Protein AF-A0A940KSS8-F1 (afdb_monomer_lite)

Structure (mmCIF, N/CA/C/O backbone):
data_AF-A0A940KSS8-F1
#
_entry.id   AF-A0A940KSS8-F1
#
loop_
_atom_site.group_PDB
_atom_site.id
_atom_site.type_symbol
_atom_site.label_atom_id
_atom_site.label_alt_id
_atom_site.label_comp_id
_atom_site.label_asym_id
_atom_site.label_entity_id
_atom_site.label_seq_id
_atom_site.pdbx_PDB_ins_code
_atom_site.Cartn_x
_atom_site.Cartn_y
_atom_site.Cartn_z
_atom_site.occupancy
_atom_site.B_iso_or_equiv
_atom_site.auth_seq_id
_atom_site.auth_comp_id
_atom_site.auth_asym_id
_atom_site.auth_atom_id
_atom_site.pdbx_PDB_model_num
ATOM 1 N N . MET A 1 1 ? -35.424 -41.874 42.907 1.00 55.41 1 MET A N 1
ATOM 2 C CA . MET A 1 1 ? -35.648 -40.942 41.774 1.00 55.41 1 MET A CA 1
ATOM 3 C C . MET A 1 1 ? -34.769 -39.685 41.846 1.00 55.41 1 MET A C 1
ATOM 5 O O . MET A 1 1 ? -34.104 -39.388 40.866 1.00 55.41 1 MET A O 1
ATOM 9 N N . MET A 1 2 ? -34.657 -39.008 42.999 1.00 55.25 2 MET A N 1
ATOM 10 C CA . MET A 1 2 ? -33.905 -37.741 43.157 1.00 55.25 2 MET A CA 1
ATOM 11 C C . MET A 1 2 ? -32.395 -37.780 42.840 1.00 55.25 2 MET A C 1
ATOM 13 O O . MET A 1 2 ? -31.872 -36.817 42.288 1.00 55.25 2 MET A O 1
ATOM 17 N N . LYS A 1 3 ? -31.676 -38.881 43.119 1.00 51.38 3 LYS A N 1
ATOM 18 C CA . LYS A 1 3 ? -30.217 -38.962 42.866 1.00 51.38 3 LYS A CA 1
ATOM 19 C C . LYS A 1 3 ? -29.841 -38.891 41.376 1.00 51.38 3 LYS A C 1
ATOM 21 O O . LYS A 1 3 ? -28.790 -38.363 41.038 1.00 51.38 3 LYS A O 1
ATOM 26 N N . ARG A 1 4 ? -30.712 -39.380 40.481 1.00 54.66 4 ARG A N 1
ATOM 27 C CA . ARG A 1 4 ? -30.507 -39.299 39.021 1.00 54.66 4 ARG A CA 1
ATOM 28 C C . ARG A 1 4 ? -30.777 -37.890 38.474 1.00 54.66 4 ARG A C 1
ATOM 30 O O . ARG A 1 4 ? -30.162 -37.500 37.491 1.00 54.66 4 ARG A O 1
ATOM 37 N N . PHE A 1 5 ? -31.634 -37.120 39.147 1.00 56.41 5 PHE A N 1
ATOM 38 C CA . PHE A 1 5 ? -31.967 -35.742 38.779 1.00 56.41 5 PHE A CA 1
ATOM 39 C C . PHE A 1 5 ? -30.825 -34.770 39.116 1.00 56.41 5 PHE A C 1
ATOM 41 O O . PHE A 1 5 ? -30.433 -33.963 38.281 1.00 56.41 5 PHE A O 1
ATOM 48 N N . PHE A 1 6 ? -30.207 -34.919 40.295 1.00 58.22 6 PHE A N 1
ATOM 49 C CA . PHE A 1 6 ? -29.025 -34.132 40.679 1.00 58.22 6 PHE A CA 1
ATOM 50 C C . PHE A 1 6 ? -27.811 -34.388 39.773 1.00 58.22 6 PHE A C 1
ATOM 52 O O . PHE A 1 6 ? -27.104 -33.447 39.424 1.00 58.22 6 PHE A O 1
ATOM 59 N N . GLY A 1 7 ? -27.597 -35.638 39.345 1.00 60.56 7 GLY A N 1
ATOM 60 C CA . GLY A 1 7 ? -26.529 -35.975 38.398 1.00 60.56 7 GLY A CA 1
ATOM 61 C C . GLY A 1 7 ? -26.723 -35.333 37.020 1.00 60.56 7 GLY A C 1
ATOM 62 O O . GLY A 1 7 ? -25.773 -34.802 36.455 1.00 60.56 7 GLY A O 1
ATOM 63 N N . ALA A 1 8 ? -27.957 -35.311 36.505 1.00 60.88 8 ALA A N 1
ATOM 64 C CA . ALA A 1 8 ? -28.269 -34.694 35.213 1.00 60.88 8 ALA A CA 1
ATOM 65 C C . ALA A 1 8 ? -28.098 -33.162 35.226 1.00 60.88 8 ALA A C 1
ATOM 67 O O . ALA A 1 8 ? -27.563 -32.597 34.275 1.00 60.88 8 ALA A O 1
ATOM 68 N N . VAL A 1 9 ? -28.484 -32.491 36.320 1.00 64.12 9 VAL A N 1
ATOM 69 C CA . VAL A 1 9 ? -28.297 -31.037 36.488 1.00 64.12 9 VAL A CA 1
ATOM 70 C C . VAL A 1 9 ? -26.814 -30.674 36.622 1.00 64.12 9 VAL A C 1
ATOM 72 O O . VAL A 1 9 ? -26.364 -29.706 36.013 1.00 64.12 9 VAL A O 1
ATOM 75 N N . ALA A 1 10 ? -26.028 -31.469 37.355 1.00 62.69 10 ALA A N 1
ATOM 76 C CA . ALA A 1 10 ? -24.589 -31.242 37.492 1.00 62.69 10 ALA A CA 1
ATOM 77 C C . ALA A 1 10 ? -23.844 -31.375 36.150 1.00 62.69 10 ALA A C 1
ATOM 79 O O . ALA A 1 10 ? -22.993 -30.545 35.838 1.00 62.69 10 ALA A O 1
ATOM 80 N N . VAL A 1 11 ? -24.201 -32.366 35.324 1.00 66.44 11 VAL A N 1
ATOM 81 C CA . VAL A 1 11 ? -23.631 -32.533 33.975 1.00 66.44 11 VAL A CA 1
ATOM 82 C C . VAL A 1 11 ? -24.026 -31.371 33.056 1.00 66.44 11 VAL A C 1
ATOM 84 O O . VAL A 1 11 ? -23.172 -30.849 32.343 1.00 66.44 11 VAL A O 1
ATOM 87 N N . LEU A 1 12 ? -25.275 -30.896 33.118 1.00 64.88 12 LEU A N 1
ATOM 88 C CA . LEU A 1 12 ? -25.735 -29.744 32.333 1.00 64.88 12 LEU A CA 1
ATOM 89 C C . LEU A 1 12 ? -24.980 -28.450 32.699 1.00 64.88 12 LEU A C 1
ATOM 91 O O . LEU A 1 12 ? -24.577 -27.703 31.811 1.00 64.88 12 LEU A O 1
ATOM 95 N N . CYS A 1 13 ? -24.715 -28.213 33.988 1.00 61.59 13 CYS A N 1
ATOM 96 C CA . CYS A 1 13 ? -23.930 -27.061 34.446 1.00 61.59 13 CYS A CA 1
ATOM 97 C C . CYS A 1 13 ? -22.459 -27.112 33.995 1.00 61.59 13 CYS A C 1
ATOM 99 O O . CYS A 1 13 ? -21.889 -26.068 33.687 1.00 61.59 13 CYS A O 1
ATOM 101 N N . ILE A 1 14 ? -21.849 -28.301 33.927 1.00 65.38 14 ILE A N 1
ATOM 102 C CA . ILE A 1 14 ? -20.463 -28.484 33.457 1.00 65.38 14 ILE A CA 1
ATOM 103 C C . ILE A 1 14 ? -20.361 -28.268 31.939 1.00 65.38 14 ILE A C 1
ATOM 105 O O . ILE A 1 14 ? -19.418 -27.642 31.459 1.00 65.38 14 ILE A O 1
ATOM 109 N N . VAL A 1 15 ? -21.353 -28.726 31.172 1.00 64.81 15 VAL A N 1
ATOM 110 C CA . VAL A 1 15 ? -21.397 -28.491 29.720 1.00 64.81 15 VAL A CA 1
ATOM 111 C C . VAL A 1 15 ? -21.591 -26.999 29.411 1.00 64.81 15 VAL A C 1
ATOM 113 O O . VAL A 1 15 ? -20.963 -26.483 28.493 1.00 64.81 15 VAL A O 1
ATOM 116 N N . LEU A 1 16 ? -22.379 -26.269 30.209 1.00 60.69 16 LEU A N 1
ATOM 117 C CA . LEU A 1 16 ? -22.591 -24.824 30.031 1.00 60.69 16 LEU A CA 1
ATOM 118 C C . LEU A 1 16 ? -21.364 -23.961 30.388 1.00 60.69 16 LEU A C 1
ATOM 120 O O . LEU A 1 16 ? -21.215 -22.866 29.845 1.00 60.69 16 LEU A O 1
ATOM 124 N N . THR A 1 17 ? -20.470 -24.421 31.269 1.00 60.50 17 THR A N 1
ATOM 125 C CA . THR A 1 17 ? -19.227 -23.697 31.603 1.00 60.50 17 THR A CA 1
ATOM 126 C C . THR A 1 17 ? -18.068 -24.019 30.661 1.00 60.50 17 THR A C 1
ATOM 128 O O . THR A 1 17 ? -17.198 -23.167 30.478 1.00 60.50 17 THR A O 1
ATOM 131 N N . ALA A 1 18 ? -18.078 -25.188 30.011 1.00 60.25 18 ALA A N 1
ATOM 132 C CA . ALA A 1 18 ? -17.061 -25.599 29.040 1.00 60.25 18 ALA A CA 1
ATOM 133 C C . ALA A 1 18 ? -17.090 -24.792 27.721 1.00 60.25 18 ALA A C 1
ATOM 135 O O . ALA A 1 18 ? -16.091 -24.756 27.009 1.00 60.25 18 ALA A O 1
ATOM 136 N N . PHE A 1 19 ? -18.195 -24.099 27.417 1.00 60.25 19 PHE A N 1
ATOM 137 C CA . PHE A 1 19 ? -18.360 -23.256 26.220 1.00 60.25 19 PHE A CA 1
ATOM 138 C C . PHE A 1 19 ? -18.277 -21.744 26.509 1.00 60.25 19 PHE A C 1
ATOM 140 O O . PHE A 1 19 ? -18.942 -20.939 25.854 1.00 60.25 19 PHE A O 1
ATOM 147 N N . ARG A 1 20 ? -17.466 -21.302 27.481 1.00 62.94 20 ARG A N 1
ATOM 148 C CA . ARG A 1 20 ? -17.186 -19.862 27.628 1.00 62.94 20 ARG A CA 1
ATOM 149 C C . ARG A 1 20 ? -16.203 -19.399 26.551 1.00 62.94 20 ARG A C 1
ATOM 151 O O . ARG A 1 20 ? -15.038 -19.783 26.566 1.00 62.94 20 ARG A O 1
ATOM 158 N N . LYS A 1 21 ? -16.672 -18.533 25.645 1.00 62.34 21 LYS A N 1
ATOM 159 C CA . LYS A 1 21 ? -15.824 -17.765 24.718 1.00 62.34 21 LYS A CA 1
ATOM 160 C C . LYS A 1 21 ? -14.725 -17.052 25.522 1.00 62.34 21 LYS A C 1
ATOM 162 O O . LYS A 1 21 ? -15.005 -16.473 26.574 1.00 62.34 21 LYS A O 1
ATOM 167 N N . ASN A 1 22 ? -13.476 -17.130 25.063 1.00 68.31 22 ASN A N 1
ATOM 168 C CA . ASN A 1 22 ? -12.329 -16.583 25.784 1.00 68.31 22 ASN A CA 1
ATOM 169 C C . ASN A 1 22 ? -12.278 -15.049 25.637 1.00 68.31 22 ASN A C 1
ATOM 171 O O . ASN A 1 22 ? -11.591 -14.506 24.775 1.00 68.31 22 ASN A O 1
ATOM 175 N N . ASN A 1 23 ? -13.057 -14.346 26.462 1.00 75.25 23 ASN A N 1
ATOM 176 C CA . ASN A 1 23 ? -13.273 -12.896 26.366 1.00 75.25 23 ASN A CA 1
ATOM 177 C C . ASN A 1 23 ? -11.986 -12.051 26.496 1.00 75.25 23 ASN A C 1
ATOM 179 O O . ASN A 1 23 ? -11.979 -10.894 26.081 1.00 75.25 23 ASN A O 1
ATOM 183 N N . SER A 1 24 ? -10.902 -12.592 27.065 1.00 86.94 24 SER A N 1
ATOM 184 C CA . SER A 1 24 ? -9.625 -11.879 27.221 1.00 86.94 24 SER A CA 1
ATOM 185 C C . SER A 1 24 ? -8.868 -11.714 25.902 1.00 86.94 24 SER A C 1
ATOM 187 O O . SER A 1 24 ? -8.286 -10.658 25.661 1.00 86.94 24 SER A O 1
ATOM 189 N N . GLU A 1 25 ? -8.903 -12.722 25.031 1.00 91.19 25 GLU A N 1
ATOM 190 C CA . GLU A 1 25 ? -8.238 -12.691 23.726 1.00 91.19 25 GLU A CA 1
ATOM 191 C C . GLU A 1 25 ? -8.949 -11.732 22.767 1.00 91.19 25 GLU A C 1
ATOM 193 O O . GLU A 1 25 ? -8.311 -10.901 22.123 1.00 91.19 25 GLU A O 1
ATOM 198 N N . GLU A 1 26 ? -10.283 -11.774 22.738 1.00 90.62 26 GLU A N 1
ATOM 199 C CA . GLU A 1 26 ? -11.084 -10.831 21.955 1.00 90.62 26 GLU A CA 1
ATOM 200 C C . GLU A 1 26 ? -10.839 -9.387 22.414 1.00 90.62 26 GLU A C 1
ATOM 202 O O . GLU A 1 26 ? -10.595 -8.512 21.584 1.00 90.62 26 GLU A O 1
ATOM 207 N N . ALA A 1 27 ? -10.805 -9.139 23.728 1.00 93.25 27 ALA A N 1
ATOM 208 C CA . ALA A 1 27 ? -10.475 -7.823 24.271 1.00 93.25 27 ALA A CA 1
ATOM 209 C C . ALA A 1 27 ? -9.057 -7.367 23.882 1.00 93.25 27 ALA A C 1
ATOM 211 O O . ALA A 1 27 ? -8.876 -6.217 23.476 1.00 93.25 27 ALA A O 1
ATOM 212 N N . PHE A 1 28 ? -8.066 -8.263 23.945 1.00 95.31 28 PHE A N 1
ATOM 213 C CA . PHE A 1 28 ? -6.692 -7.975 23.530 1.00 95.31 28 PHE A CA 1
ATOM 214 C C . PHE A 1 28 ? -6.612 -7.583 22.047 1.00 95.31 28 PHE A C 1
ATOM 216 O O . PHE A 1 28 ? -5.998 -6.567 21.711 1.00 95.31 28 PHE A O 1
ATOM 223 N N . ILE A 1 29 ? -7.263 -8.340 21.158 1.00 94.69 29 ILE A N 1
ATOM 224 C CA . ILE A 1 29 ? -7.292 -8.050 19.716 1.00 94.69 29 ILE A CA 1
ATOM 225 C C . ILE A 1 29 ? -7.944 -6.688 19.460 1.00 94.69 29 ILE A C 1
ATOM 227 O O . ILE A 1 29 ? -7.372 -5.846 18.766 1.00 94.69 29 ILE A O 1
ATOM 231 N N . GLN A 1 30 ? -9.110 -6.439 20.062 1.00 94.88 30 GLN A N 1
ATOM 232 C CA . GLN A 1 30 ? -9.841 -5.181 19.900 1.00 94.88 30 GLN A CA 1
ATOM 233 C C . GLN A 1 30 ? -9.015 -3.981 20.378 1.00 94.88 30 GLN A C 1
ATOM 235 O O . GLN A 1 30 ? -8.896 -2.986 19.663 1.00 94.88 30 GLN A O 1
ATOM 240 N N . GLN A 1 31 ? -8.384 -4.083 21.551 1.00 96.25 31 GLN A N 1
ATOM 241 C CA . GLN A 1 31 ? -7.552 -3.017 22.105 1.00 96.25 31 GLN A CA 1
ATOM 242 C C . GLN A 1 31 ? -6.365 -2.680 21.191 1.00 96.25 31 GLN A C 1
ATOM 244 O O . GLN A 1 31 ? -6.090 -1.500 20.950 1.00 96.25 31 GLN A O 1
ATOM 249 N N . ASN A 1 32 ? -5.676 -3.696 20.667 1.00 97.19 32 ASN A N 1
ATOM 250 C CA . ASN A 1 32 ? -4.510 -3.496 19.806 1.00 97.19 32 ASN A CA 1
ATOM 251 C C . ASN A 1 32 ? -4.891 -2.939 18.430 1.00 97.19 32 ASN A C 1
ATOM 253 O O . ASN A 1 32 ? -4.214 -2.040 17.935 1.00 97.19 32 ASN A O 1
ATOM 257 N N . LEU A 1 33 ? -5.999 -3.391 17.835 1.00 96.69 33 LEU A N 1
ATOM 258 C CA . LEU A 1 33 ? -6.474 -2.852 16.557 1.00 96.69 33 LEU A CA 1
ATOM 259 C C . LEU A 1 33 ? -6.973 -1.407 16.695 1.00 96.69 33 LEU A C 1
ATOM 261 O O . LEU A 1 33 ? -6.678 -0.568 15.844 1.00 96.69 33 LEU A O 1
ATOM 265 N N . GLN A 1 34 ? -7.638 -1.066 17.802 1.00 96.38 34 GLN A N 1
ATOM 266 C CA . GLN A 1 34 ? -7.990 0.325 18.108 1.00 96.38 34 GLN A CA 1
ATOM 267 C C . GLN A 1 34 ? -6.749 1.200 18.317 1.00 96.38 34 GLN A C 1
ATOM 269 O O . GLN A 1 34 ? -6.711 2.342 17.856 1.00 96.38 34 GLN A O 1
ATOM 274 N N . PHE A 1 35 ? -5.730 0.687 19.012 1.00 97.56 35 PHE A N 1
ATOM 275 C CA . PHE A 1 35 ? -4.461 1.391 19.176 1.00 97.56 35 PHE A CA 1
ATOM 276 C C . PHE A 1 35 ? -3.772 1.625 17.826 1.00 97.56 35 PHE A C 1
ATOM 278 O O . PHE A 1 35 ? -3.414 2.763 17.523 1.00 97.56 35 PHE A O 1
ATOM 285 N N . ALA A 1 36 ? -3.682 0.599 16.977 1.00 97.62 36 ALA A N 1
ATOM 286 C CA . ALA A 1 36 ? -3.141 0.717 15.626 1.00 97.62 36 ALA A CA 1
ATOM 287 C C . ALA A 1 36 ? -3.908 1.757 14.789 1.00 97.62 36 ALA A C 1
ATOM 289 O O . ALA A 1 36 ? -3.289 2.627 14.180 1.00 97.62 36 ALA A O 1
ATOM 290 N N . GLY A 1 37 ? -5.246 1.751 14.834 1.00 96.50 37 GLY A N 1
ATOM 291 C CA . GLY A 1 37 ? -6.079 2.748 14.156 1.00 96.50 37 GLY A CA 1
ATOM 292 C C . GLY A 1 37 ? -5.812 4.186 14.624 1.00 96.50 37 GLY A C 1
ATOM 293 O O . GLY A 1 37 ? -5.767 5.109 13.807 1.00 96.50 37 GLY A O 1
ATOM 294 N N . ARG A 1 38 ? -5.559 4.403 15.925 1.00 97.12 38 ARG A N 1
ATOM 295 C CA . ARG A 1 38 ? -5.132 5.719 16.440 1.00 97.12 38 ARG A CA 1
ATOM 296 C C . ARG A 1 38 ? -3.761 6.123 15.902 1.00 97.12 38 ARG A C 1
ATOM 298 O O . ARG A 1 38 ? -3.605 7.261 15.467 1.00 97.12 38 ARG A O 1
ATOM 305 N N . GLN A 1 39 ? -2.792 5.208 15.881 1.00 96.75 39 GLN A N 1
ATOM 306 C CA . GLN A 1 39 ? -1.456 5.491 15.346 1.00 96.75 39 GLN A CA 1
ATOM 307 C C . GLN A 1 39 ? -1.478 5.803 13.845 1.00 96.75 39 GLN A C 1
ATOM 309 O O . GLN A 1 39 ? -0.795 6.724 13.405 1.00 96.75 39 GLN A O 1
ATOM 314 N N . ILE A 1 40 ? -2.305 5.099 13.071 1.00 96.56 40 ILE A N 1
ATOM 315 C CA . ILE A 1 40 ? -2.515 5.365 11.643 1.00 96.56 40 ILE A CA 1
ATOM 316 C C . ILE A 1 40 ? -3.088 6.772 11.425 1.00 96.56 40 ILE A C 1
ATOM 318 O O . ILE A 1 40 ? -2.587 7.517 10.586 1.00 96.56 40 ILE A O 1
ATOM 322 N N . ASN A 1 41 ? -4.078 7.179 12.225 1.00 95.62 41 ASN A N 1
ATOM 323 C CA . ASN A 1 41 ? -4.629 8.536 12.166 1.00 95.62 41 ASN A CA 1
ATOM 324 C C . ASN A 1 41 ? -3.602 9.620 12.527 1.00 95.62 41 ASN A C 1
ATOM 326 O O . ASN A 1 41 ? -3.639 10.713 11.964 1.00 95.62 41 ASN A O 1
ATOM 330 N N . LEU A 1 42 ? -2.683 9.347 13.458 1.00 95.19 42 LEU A N 1
ATOM 331 C CA . LEU A 1 42 ? -1.572 10.259 13.748 1.00 95.19 42 LEU A CA 1
ATOM 332 C C . LEU A 1 42 ? -0.590 10.330 12.573 1.00 95.19 42 LEU A C 1
ATOM 334 O O . LEU A 1 42 ? -0.160 11.421 12.211 1.00 95.19 42 LEU A O 1
ATOM 338 N N . MET A 1 43 ? -0.293 9.197 11.935 1.00 94.94 43 MET A N 1
ATOM 339 C CA . MET A 1 43 ? 0.573 9.149 10.756 1.00 94.94 43 MET A CA 1
ATOM 340 C C . MET A 1 43 ? -0.021 9.926 9.574 1.00 94.94 43 MET A C 1
ATOM 342 O O . MET A 1 43 ? 0.702 10.694 8.950 1.00 94.94 43 MET A O 1
ATOM 346 N N . LEU A 1 44 ? -1.332 9.817 9.320 1.00 93.31 44 LEU A N 1
ATOM 347 C CA . LEU A 1 44 ? -2.037 10.616 8.304 1.00 93.31 44 LEU A CA 1
ATOM 348 C C . LEU A 1 44 ? -1.872 12.129 8.511 1.00 93.31 44 LEU A C 1
ATOM 350 O O . LEU A 1 44 ? -1.790 12.872 7.541 1.00 93.31 44 LEU A O 1
ATOM 354 N N . LYS A 1 45 ? -1.812 12.587 9.767 1.00 92.50 45 LYS A N 1
ATOM 355 C CA . LYS A 1 45 ? -1.607 14.006 10.105 1.00 92.50 45 LYS A CA 1
ATOM 356 C C . LYS A 1 45 ? -0.149 14.449 9.969 1.00 92.50 45 LYS A C 1
ATOM 358 O O . LYS A 1 45 ? 0.104 15.624 9.717 1.00 92.50 45 LYS A O 1
ATOM 363 N N . GLU A 1 46 ? 0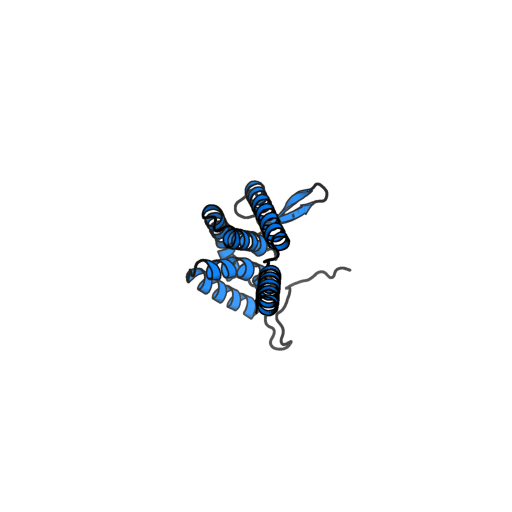.795 13.535 10.187 1.00 92.19 46 GLU A N 1
ATOM 364 C CA . GLU A 1 46 ? 2.232 13.826 10.168 1.00 92.19 46 GLU A CA 1
ATOM 365 C C . GLU A 1 46 ? 2.827 13.782 8.755 1.00 92.19 46 GLU A C 1
ATOM 367 O O . GLU A 1 46 ? 3.743 14.548 8.450 1.00 92.19 46 GLU A O 1
ATOM 372 N N . VAL A 1 47 ? 2.324 12.908 7.876 1.00 90.50 47 VAL A N 1
ATOM 373 C CA . VAL A 1 47 ? 2.797 12.839 6.488 1.00 90.50 47 VAL A CA 1
ATOM 374 C C . VAL A 1 47 ? 2.366 14.108 5.748 1.00 90.50 47 VAL A C 1
ATOM 376 O O . VAL A 1 47 ? 1.183 14.337 5.514 1.00 90.50 47 VAL A O 1
ATOM 379 N N . LYS A 1 48 ? 3.340 14.940 5.365 1.00 77.62 48 LYS A N 1
ATOM 380 C CA . LYS A 1 48 ? 3.116 16.200 4.642 1.00 77.62 48 LYS A CA 1
ATOM 381 C C . LYS A 1 48 ? 3.537 16.067 3.181 1.00 77.62 48 LYS A C 1
ATOM 383 O O . LYS A 1 48 ? 4.699 15.770 2.916 1.00 77.62 48 LYS A O 1
ATOM 388 N N . GLY A 1 49 ? 2.625 16.379 2.262 1.00 71.44 49 GLY A N 1
ATOM 389 C CA . GLY A 1 49 ? 2.878 16.448 0.820 1.00 71.44 49 GLY A CA 1
ATOM 390 C C . GLY A 1 49 ? 2.208 15.327 0.024 1.00 71.44 49 GLY A C 1
ATOM 391 O O . GLY A 1 49 ? 2.098 14.195 0.488 1.00 71.44 49 GLY A O 1
ATOM 392 N N . ASP A 1 50 ? 1.792 15.649 -1.200 1.00 72.31 50 ASP A N 1
ATOM 393 C CA . ASP A 1 50 ? 0.942 14.774 -2.021 1.00 72.31 50 ASP A CA 1
ATOM 394 C C . ASP A 1 50 ? 1.698 13.642 -2.732 1.00 72.31 50 ASP A C 1
ATOM 396 O O . ASP A 1 50 ? 1.081 12.721 -3.260 1.00 72.31 50 ASP A O 1
ATOM 400 N N . SER A 1 51 ? 3.033 13.685 -2.734 1.00 76.38 51 SER A N 1
ATOM 401 C CA . SER A 1 51 ? 3.888 12.734 -3.465 1.00 76.38 51 SER A CA 1
ATOM 402 C C . SER A 1 51 ? 4.897 11.997 -2.580 1.00 76.38 51 SER A C 1
ATOM 404 O O . SER A 1 51 ? 5.886 11.468 -3.090 1.00 76.38 51 SER A O 1
ATOM 406 N N . VAL A 1 52 ? 4.686 11.973 -1.260 1.00 91.19 52 VAL A N 1
ATOM 407 C CA . VAL A 1 52 ? 5.587 11.295 -0.317 1.00 91.19 52 VAL A CA 1
ATOM 408 C C . VAL A 1 52 ? 4.843 10.306 0.572 1.00 91.19 52 VAL A C 1
ATOM 410 O O . VAL A 1 52 ? 3.754 10.583 1.061 1.00 91.19 52 VAL A O 1
ATOM 413 N N . PHE A 1 53 ? 5.460 9.150 0.804 1.00 95.75 53 PHE A N 1
ATOM 414 C CA . PHE A 1 53 ? 4.870 8.027 1.532 1.00 95.75 53 PHE A CA 1
ATOM 415 C C . PHE A 1 53 ? 5.688 7.728 2.790 1.00 95.75 53 PHE A C 1
ATOM 417 O O . PHE A 1 53 ? 6.918 7.696 2.703 1.00 95.75 53 PHE A O 1
ATOM 424 N N . PRO A 1 54 ? 5.062 7.504 3.957 1.00 96.00 54 PRO A N 1
ATOM 425 C CA . PRO A 1 54 ? 5.793 7.182 5.178 1.00 96.00 54 PRO A CA 1
ATOM 426 C C . PRO A 1 54 ? 6.539 5.855 5.016 1.00 96.00 54 PRO A C 1
ATOM 428 O O . PRO A 1 54 ? 5.978 4.878 4.519 1.00 96.00 54 PRO A O 1
ATOM 431 N N . ARG A 1 55 ? 7.804 5.814 5.446 1.00 95.75 55 ARG A N 1
ATOM 432 C CA . ARG A 1 55 ? 8.653 4.621 5.315 1.00 95.75 55 ARG A CA 1
ATOM 433 C C . ARG A 1 55 ? 9.224 4.151 6.644 1.00 95.75 55 ARG A C 1
ATOM 435 O O . ARG A 1 55 ? 9.145 2.971 6.961 1.00 95.75 55 ARG A O 1
ATOM 442 N N . THR A 1 56 ? 9.854 5.049 7.392 1.00 95.88 56 THR A N 1
ATOM 443 C CA . THR A 1 56 ? 10.558 4.698 8.632 1.00 95.88 56 THR A CA 1
ATOM 444 C C . THR A 1 56 ? 10.644 5.898 9.569 1.00 95.88 56 THR A C 1
ATOM 446 O O . THR A 1 56 ? 10.192 6.990 9.232 1.00 95.88 56 THR A O 1
ATOM 449 N N . THR A 1 57 ? 11.247 5.717 10.737 1.00 95.12 57 THR A N 1
ATOM 450 C CA . THR A 1 57 ? 11.658 6.801 11.630 1.00 95.12 57 THR A CA 1
ATOM 451 C C . THR A 1 57 ? 13.176 6.853 11.721 1.00 95.12 57 THR A C 1
ATOM 453 O O . THR A 1 57 ? 13.841 5.817 11.718 1.00 95.12 57 THR A O 1
ATOM 456 N N . ASN A 1 58 ? 13.743 8.053 11.824 1.00 94.94 58 ASN A N 1
ATOM 457 C CA . ASN A 1 58 ? 15.167 8.200 12.120 1.00 94.94 58 ASN A CA 1
ATOM 458 C C . ASN A 1 58 ? 15.461 7.945 13.615 1.00 94.94 58 ASN A C 1
ATOM 460 O O . ASN A 1 58 ? 14.553 7.715 14.413 1.00 94.94 58 ASN A O 1
ATOM 464 N N . ALA A 1 59 ? 16.736 8.020 14.008 1.00 96.31 59 ALA A N 1
ATOM 465 C CA . ALA A 1 59 ? 17.167 7.804 15.394 1.00 96.31 59 ALA A CA 1
ATOM 466 C C . ALA A 1 59 ? 16.553 8.798 16.404 1.00 96.31 59 ALA A C 1
ATOM 468 O O . ALA A 1 59 ? 16.534 8.528 17.599 1.00 96.31 59 ALA A O 1
ATOM 469 N N . GLN A 1 60 ? 16.040 9.936 15.931 1.00 95.62 60 GLN A N 1
ATOM 470 C CA . GLN A 1 60 ? 15.359 10.953 16.735 1.00 95.62 60 GLN A CA 1
ATOM 471 C C . GLN A 1 60 ? 13.834 10.750 16.769 1.00 95.62 60 GLN A C 1
ATOM 473 O O . GLN A 1 60 ? 13.114 11.606 17.274 1.00 95.62 60 GLN A O 1
ATOM 478 N N . GLY A 1 61 ? 13.324 9.653 16.201 1.00 90.94 61 GLY A N 1
ATOM 479 C CA . GLY A 1 61 ? 11.892 9.356 16.135 1.00 90.94 61 GLY A CA 1
ATOM 480 C C . GLY A 1 61 ? 11.119 10.184 15.104 1.00 90.94 61 GLY A C 1
ATOM 481 O O . GLY A 1 61 ? 9.895 10.106 15.061 1.00 90.94 61 GLY A O 1
ATOM 482 N N . LYS A 1 62 ? 11.797 10.967 14.255 1.00 92.12 62 LYS A N 1
ATOM 483 C CA . LYS A 1 62 ? 11.143 11.756 13.204 1.00 92.12 62 LYS A CA 1
ATOM 484 C C . LYS A 1 62 ? 10.785 10.865 12.019 1.00 92.12 62 LYS A C 1
ATOM 486 O O . LYS A 1 62 ? 11.614 10.068 11.575 1.00 92.12 62 LYS A O 1
ATOM 491 N N . LEU A 1 63 ? 9.583 11.059 11.476 1.00 93.38 63 LEU A N 1
ATOM 492 C CA . LEU A 1 63 ? 9.125 10.388 10.266 1.00 93.38 63 LEU A CA 1
ATOM 493 C C . LEU A 1 63 ? 10.048 10.690 9.075 1.00 93.38 63 LEU A C 1
ATOM 495 O O . LEU A 1 63 ? 10.366 11.844 8.777 1.00 93.38 63 LEU A O 1
ATOM 499 N N . VAL A 1 64 ? 10.444 9.629 8.383 1.00 94.44 64 VAL A N 1
ATOM 500 C CA . VAL A 1 64 ? 11.162 9.659 7.114 1.00 94.44 64 VAL A CA 1
ATOM 501 C C . VAL A 1 64 ? 10.233 9.099 6.046 1.00 94.44 64 VAL A C 1
ATOM 503 O O . VAL A 1 64 ? 9.806 7.940 6.114 1.00 94.44 64 VAL A O 1
ATOM 506 N N . SER A 1 65 ? 9.932 9.939 5.061 1.00 94.75 65 SER A N 1
ATOM 507 C CA . SER A 1 65 ? 9.113 9.580 3.908 1.00 94.75 65 SER A CA 1
ATOM 508 C C . SER A 1 65 ? 9.976 9.217 2.702 1.00 94.75 65 SER A C 1
ATOM 510 O O . SER A 1 65 ? 11.173 9.505 2.662 1.00 94.75 65 SER A O 1
ATOM 512 N N . THR A 1 66 ? 9.356 8.599 1.706 1.00 94.56 66 THR A N 1
ATOM 513 C CA . THR A 1 66 ? 9.984 8.231 0.441 1.00 94.56 66 THR A CA 1
ATOM 514 C C . THR A 1 66 ? 9.101 8.575 -0.757 1.00 94.56 66 THR A C 1
ATOM 516 O O . THR A 1 66 ? 7.926 8.909 -0.603 1.00 94.56 66 THR A O 1
ATOM 519 N N . SER A 1 67 ? 9.681 8.506 -1.952 1.00 94.94 67 SER A N 1
ATOM 520 C CA . SER A 1 67 ? 8.978 8.646 -3.227 1.00 94.94 67 SER A CA 1
ATOM 521 C C . SER A 1 67 ? 8.074 7.442 -3.505 1.00 94.94 67 SER A C 1
ATOM 523 O O . SER A 1 67 ? 8.349 6.327 -3.064 1.00 94.94 67 SER A O 1
ATOM 525 N N . MET A 1 68 ? 7.041 7.639 -4.326 1.00 95.56 68 MET A N 1
ATOM 526 C CA .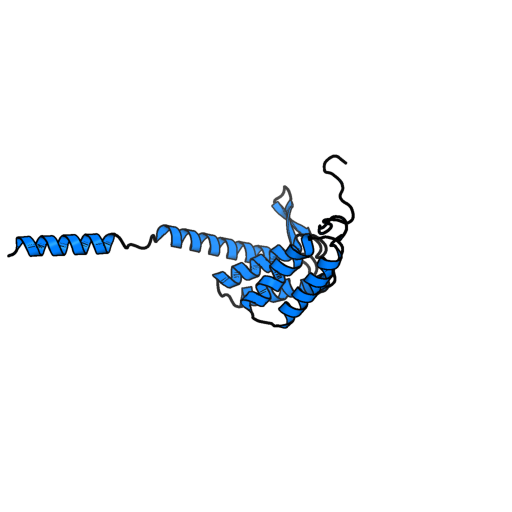 MET A 1 68 ? 6.228 6.544 -4.871 1.00 95.56 68 MET A CA 1
ATOM 527 C C . MET A 1 68 ? 7.021 5.526 -5.709 1.00 95.56 68 MET A C 1
ATOM 529 O O . MET A 1 68 ? 6.515 4.446 -5.974 1.00 95.56 68 MET A O 1
ATOM 533 N N . TYR A 1 69 ? 8.236 5.860 -6.151 1.00 95.75 69 TYR A N 1
ATOM 534 C CA . TYR A 1 69 ? 9.089 4.955 -6.934 1.00 95.75 69 TYR A CA 1
ATOM 535 C C . TYR A 1 69 ? 10.057 4.126 -6.075 1.00 95.75 69 TYR A C 1
ATOM 537 O O . TYR A 1 69 ? 10.914 3.433 -6.612 1.00 95.75 69 TYR A O 1
ATOM 545 N N . ASP A 1 70 ? 9.957 4.217 -4.747 1.00 95.31 70 ASP A N 1
ATOM 546 C CA . ASP A 1 70 ? 10.597 3.269 -3.831 1.00 95.31 70 ASP A CA 1
ATOM 547 C C . ASP A 1 70 ? 9.788 1.958 -3.770 1.00 95.31 70 ASP A C 1
ATOM 549 O O . ASP A 1 70 ? 8.678 1.871 -4.292 1.00 95.31 70 ASP A O 1
ATOM 553 N N . TRP A 1 71 ? 10.298 0.933 -3.091 1.00 96.69 71 TRP A N 1
ATOM 554 C CA . TRP A 1 71 ? 9.623 -0.365 -2.974 1.00 96.69 71 TRP A CA 1
ATOM 555 C C . TRP A 1 71 ? 8.529 -0.406 -1.892 1.00 96.69 71 TRP A C 1
ATOM 557 O O . TRP A 1 71 ? 7.662 -1.278 -1.915 1.00 96.69 71 TRP A O 1
ATOM 567 N N . THR A 1 72 ? 8.528 0.545 -0.948 1.00 97.69 72 THR A N 1
ATOM 568 C CA . THR A 1 72 ? 7.610 0.567 0.209 1.00 97.69 72 THR A CA 1
ATOM 569 C C . THR A 1 72 ? 6.288 1.354 0.105 1.00 97.69 72 THR A C 1
ATOM 571 O O . THR A 1 72 ? 5.504 1.283 1.055 1.00 97.69 72 THR A O 1
ATOM 574 N N . PRO A 1 73 ? 5.970 2.140 -0.938 1.00 97.31 73 PRO A N 1
ATOM 575 C CA . PRO A 1 73 ? 4.881 3.113 -0.856 1.00 97.31 73 PRO A CA 1
ATOM 576 C C . PRO A 1 73 ? 3.490 2.467 -0.809 1.00 97.31 73 PRO A C 1
ATOM 578 O O . PRO A 1 73 ? 2.561 3.085 -0.301 1.00 97.31 73 PRO A O 1
ATOM 581 N N . GLY A 1 74 ? 3.341 1.211 -1.247 1.00 98.25 74 GLY A N 1
ATOM 582 C CA . GLY A 1 74 ? 2.078 0.467 -1.168 1.00 98.25 74 GLY A CA 1
ATOM 583 C C . GLY A 1 74 ? 1.673 0.029 0.246 1.00 98.25 74 GLY A C 1
ATOM 584 O O . GLY A 1 74 ? 0.500 -0.270 0.480 1.00 98.25 74 GLY A O 1
ATOM 585 N N . PHE A 1 75 ? 2.599 0.014 1.213 1.00 98.50 75 PHE A N 1
ATOM 586 C CA . PHE A 1 75 ? 2.307 -0.460 2.572 1.00 98.50 75 PHE A CA 1
ATOM 587 C C . PHE A 1 75 ? 1.413 0.493 3.362 1.00 98.50 75 PHE A C 1
ATOM 589 O O . PHE A 1 75 ? 0.559 0.043 4.130 1.00 98.50 75 PHE A O 1
ATOM 596 N N . PHE A 1 76 ? 1.583 1.803 3.179 1.00 97.69 76 PHE A N 1
ATOM 597 C CA . PHE A 1 76 ? 0.786 2.791 3.899 1.00 97.69 76 PHE A CA 1
ATOM 598 C C . PHE A 1 76 ? -0.700 2.759 3.503 1.00 97.69 76 PHE A C 1
ATOM 600 O O . PHE A 1 76 ? -1.518 2.499 4.387 1.00 97.69 76 PHE A O 1
ATOM 607 N N . PRO A 1 77 ? -1.087 2.893 2.215 1.00 98.00 77 PRO A N 1
ATOM 608 C CA . PRO A 1 77 ? -2.474 2.685 1.804 1.00 98.00 77 PRO A CA 1
ATOM 609 C C . PRO A 1 77 ? -2.988 1.283 2.149 1.00 98.00 77 PRO A C 1
ATOM 611 O O . PRO A 1 77 ? -4.137 1.149 2.562 1.00 98.00 77 PRO A O 1
ATOM 614 N N . GLY A 1 78 ? -2.151 0.240 2.084 1.00 98.62 78 GLY A N 1
ATOM 615 C CA . GLY A 1 78 ? -2.534 -1.094 2.563 1.00 98.62 78 GLY A CA 1
ATOM 616 C C . GLY A 1 78 ? -2.919 -1.120 4.049 1.00 98.62 78 GLY A C 1
ATOM 617 O O . GLY A 1 78 ? -3.916 -1.734 4.425 1.00 98.62 78 GLY A O 1
ATOM 618 N N . SER A 1 79 ? -2.187 -0.390 4.892 1.00 98.50 79 SER A N 1
ATOM 619 C CA . SER A 1 79 ? -2.500 -0.248 6.320 1.00 98.50 79 SER A CA 1
ATOM 620 C C . SER A 1 79 ? -3.795 0.538 6.551 1.00 98.50 79 SER A C 1
ATOM 622 O O . SER A 1 79 ? -4.574 0.180 7.435 1.00 98.50 79 SER A O 1
ATOM 624 N N . LEU A 1 80 ? -4.069 1.563 5.733 1.00 98.50 80 LEU A N 1
ATOM 625 C CA . LEU A 1 80 ? -5.346 2.287 5.747 1.00 98.50 80 LEU A CA 1
ATOM 626 C C . LEU A 1 80 ? -6.519 1.360 5.405 1.00 98.50 80 LEU A C 1
ATOM 628 O O . LEU A 1 80 ? -7.533 1.370 6.105 1.00 98.50 80 LEU A O 1
ATOM 632 N N . TRP A 1 81 ? -6.366 0.504 4.391 1.00 98.81 81 TRP A N 1
ATOM 633 C CA . TRP A 1 81 ? -7.380 -0.488 4.033 1.00 98.81 81 TRP A CA 1
ATOM 634 C C . TRP A 1 81 ? -7.645 -1.495 5.150 1.00 98.81 81 TRP A C 1
ATOM 636 O O . TRP A 1 81 ? -8.808 -1.750 5.454 1.00 98.81 81 TRP A O 1
ATOM 646 N N . TYR A 1 82 ? -6.607 -2.024 5.806 1.00 98.62 82 TYR A N 1
ATOM 647 C CA . TYR A 1 82 ? -6.796 -2.915 6.958 1.00 98.62 82 TYR A CA 1
ATOM 648 C C . TYR A 1 82 ? -7.454 -2.203 8.145 1.00 98.62 82 TYR A C 1
ATOM 650 O O . TYR A 1 82 ? -8.337 -2.767 8.794 1.00 98.62 82 TYR A O 1
ATOM 658 N N . SER A 1 83 ? -7.087 -0.944 8.399 1.00 98.19 83 SER A N 1
ATOM 659 C CA . SER A 1 83 ? -7.734 -0.116 9.420 1.00 98.19 83 SER A CA 1
ATOM 660 C C . SER A 1 83 ? -9.223 0.084 9.122 1.00 98.19 83 SER A C 1
ATOM 662 O O . SER A 1 83 ? -10.059 -0.088 10.012 1.00 98.19 83 SER A O 1
ATOM 664 N N . TYR A 1 84 ? -9.587 0.373 7.867 1.00 98.50 84 TYR A N 1
ATOM 665 C CA . TYR A 1 84 ? -10.984 0.452 7.430 1.00 98.50 84 TYR A CA 1
ATOM 666 C C . TYR A 1 84 ? -11.702 -0.896 7.548 1.00 98.50 84 TYR A C 1
ATOM 668 O O . TYR A 1 84 ? -12.828 -0.960 8.036 1.00 98.50 84 TYR A O 1
ATOM 676 N N . GLU A 1 85 ? -11.069 -1.987 7.124 1.00 98.06 85 GLU A N 1
ATOM 677 C CA . GLU A 1 85 ? -11.666 -3.319 7.158 1.00 98.06 85 GLU A CA 1
ATOM 678 C C . GLU A 1 85 ? -12.062 -3.729 8.579 1.00 98.06 85 GLU A C 1
ATOM 680 O O . GLU A 1 85 ? -13.142 -4.296 8.761 1.00 98.06 85 GLU A O 1
ATOM 685 N N . PHE A 1 86 ? -11.242 -3.382 9.570 1.00 96.38 86 PHE A N 1
ATOM 686 C CA . PHE A 1 86 ? -11.550 -3.588 10.979 1.00 96.38 86 PHE A CA 1
ATOM 687 C C . PHE A 1 86 ? -12.583 -2.586 11.521 1.00 96.38 86 PHE A C 1
ATOM 689 O O . PHE A 1 86 ? -13.600 -2.992 12.078 1.00 96.38 86 PHE A O 1
ATOM 696 N N . SER A 1 87 ? -12.333 -1.282 11.372 1.00 96.50 87 SER A N 1
ATOM 697 C CA . SER A 1 87 ? -13.124 -0.226 12.031 1.00 96.50 87 SER A CA 1
ATOM 698 C C . SER A 1 87 ? -14.467 0.070 11.361 1.00 96.50 87 SER A C 1
ATOM 700 O O . SER A 1 87 ? -15.362 0.620 11.997 1.00 96.50 87 SER A O 1
ATOM 702 N N . LYS A 1 88 ? -14.589 -0.249 10.068 1.00 97.25 88 LYS A N 1
ATOM 703 C CA . LYS A 1 88 ? -15.675 0.169 9.167 1.00 97.25 88 LYS A CA 1
ATOM 704 C C . LYS A 1 88 ? -15.882 1.687 9.084 1.00 97.25 88 LYS A C 1
ATOM 706 O O . LYS A 1 88 ? -16.924 2.124 8.605 1.00 97.25 88 LYS A O 1
ATOM 711 N N . ASP A 1 89 ? -14.889 2.482 9.481 1.00 97.50 89 ASP A N 1
ATOM 712 C CA . ASP A 1 89 ? -14.954 3.944 9.465 1.00 97.50 89 ASP A CA 1
ATOM 713 C C . ASP A 1 89 ? -14.946 4.499 8.022 1.00 97.50 89 ASP A C 1
ATOM 715 O O . ASP A 1 89 ? -13.953 4.331 7.301 1.00 97.50 89 ASP A O 1
ATOM 719 N N . PRO A 1 90 ? -16.012 5.191 7.574 1.00 97.94 90 PRO A N 1
ATOM 720 C CA . PRO A 1 90 ? -16.055 5.803 6.249 1.00 97.94 90 PRO A CA 1
ATOM 721 C C . PRO A 1 90 ? -14.947 6.836 6.007 1.00 97.94 90 PRO A C 1
ATOM 723 O O . PRO A 1 90 ? -14.468 6.942 4.881 1.00 97.94 90 PRO A O 1
ATOM 726 N N . ALA A 1 91 ? -14.501 7.568 7.034 1.00 96.94 91 ALA A N 1
ATOM 727 C CA . ALA A 1 91 ? -13.417 8.539 6.884 1.00 96.94 91 ALA A CA 1
ATOM 728 C C . ALA A 1 91 ? -12.087 7.836 6.578 1.00 96.94 91 ALA A C 1
ATOM 730 O O . ALA A 1 91 ? -11.356 8.250 5.676 1.00 96.94 91 ALA A O 1
ATOM 731 N N . MET A 1 92 ? -11.815 6.717 7.259 1.00 97.75 92 MET A N 1
ATOM 732 C CA . MET A 1 92 ? -10.661 5.863 6.969 1.00 97.75 92 MET A CA 1
ATOM 733 C C . MET A 1 92 ? -10.727 5.292 5.548 1.00 97.75 92 MET A C 1
ATOM 735 O O . MET A 1 92 ? -9.709 5.255 4.860 1.00 97.75 92 MET A O 1
ATOM 739 N N . LYS A 1 93 ? -11.920 4.906 5.068 1.00 98.50 93 LYS A N 1
ATOM 740 C CA . LYS A 1 93 ? -12.111 4.464 3.676 1.00 98.50 93 LYS A CA 1
ATOM 741 C C . LYS A 1 93 ? -11.741 5.558 2.675 1.00 98.50 93 LYS A C 1
ATOM 743 O O . LYS A 1 93 ? -11.024 5.277 1.720 1.00 98.50 93 LYS A O 1
ATOM 748 N N . THR A 1 94 ? -12.208 6.788 2.891 1.00 98.31 94 THR A N 1
ATOM 749 C CA . THR A 1 94 ? -11.883 7.934 2.027 1.00 98.31 94 THR A CA 1
ATOM 750 C C . THR A 1 94 ? -10.375 8.156 1.957 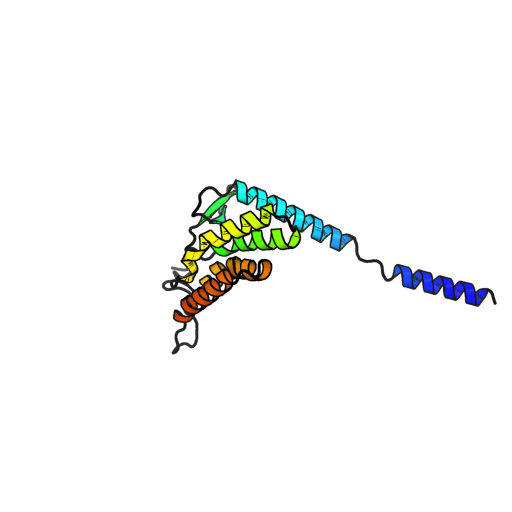1.00 98.31 94 THR A C 1
ATOM 752 O O . THR A 1 94 ? -9.827 8.290 0.867 1.00 98.31 94 THR A O 1
ATOM 755 N N . GLN A 1 95 ? -9.692 8.108 3.103 1.00 97.38 95 GLN A N 1
ATOM 756 C CA . GLN A 1 95 ? -8.235 8.222 3.154 1.00 97.38 95 GLN A CA 1
ATOM 757 C C . GLN A 1 95 ? -7.543 7.049 2.442 1.00 97.38 95 GLN A C 1
ATOM 759 O O . GLN A 1 95 ? -6.606 7.263 1.678 1.00 97.38 95 GLN A O 1
ATOM 764 N N . ALA A 1 96 ? -8.017 5.814 2.627 1.00 98.38 96 ALA A N 1
ATOM 765 C CA . ALA A 1 96 ? -7.463 4.645 1.946 1.00 98.38 96 ALA A CA 1
ATOM 766 C C . ALA A 1 96 ? -7.569 4.753 0.415 1.00 98.38 96 ALA A C 1
ATOM 768 O O . ALA A 1 96 ? -6.611 4.416 -0.283 1.00 98.38 96 ALA A O 1
ATOM 769 N N . ILE A 1 97 ? -8.695 5.259 -0.102 1.00 98.56 97 ILE A N 1
ATOM 770 C CA . ILE A 1 97 ? -8.896 5.529 -1.534 1.00 98.56 97 ILE A CA 1
ATOM 771 C C . ILE A 1 97 ? -7.908 6.593 -2.012 1.00 98.56 97 ILE A C 1
ATOM 773 O O . ILE A 1 97 ? -7.126 6.319 -2.918 1.00 98.56 97 ILE A O 1
ATOM 777 N N . GLU A 1 98 ? -7.884 7.759 -1.363 1.00 97.06 98 GLU A N 1
ATOM 778 C CA . GLU A 1 98 ? -7.033 8.886 -1.760 1.00 97.06 98 GLU A CA 1
ATOM 779 C C . GLU A 1 98 ? -5.550 8.483 -1.836 1.00 97.06 98 GLU A C 1
ATOM 781 O O . GLU A 1 98 ? -4.870 8.731 -2.830 1.00 97.06 98 GLU A O 1
ATOM 786 N N . TRP A 1 99 ? -5.049 7.796 -0.808 1.00 97.56 99 TRP A N 1
ATOM 787 C CA . TRP A 1 99 ? -3.660 7.339 -0.755 1.00 97.56 99 TRP A CA 1
ATOM 788 C C . TRP A 1 99 ? -3.348 6.201 -1.729 1.00 97.56 99 TRP A C 1
ATOM 790 O O . TRP A 1 99 ? -2.206 6.081 -2.172 1.00 97.56 99 TRP A O 1
ATOM 800 N N . THR A 1 100 ? -4.335 5.369 -2.065 1.00 98.38 100 THR A N 1
ATOM 801 C CA . THR A 1 100 ? -4.171 4.324 -3.083 1.00 98.38 100 THR A CA 1
ATOM 802 C C . THR A 1 100 ? -4.087 4.936 -4.475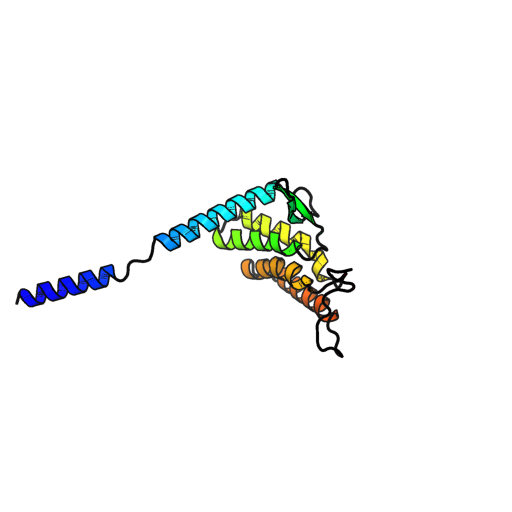 1.00 98.38 100 THR A C 1
ATOM 804 O O . THR A 1 100 ? -3.191 4.590 -5.237 1.00 98.38 100 THR A O 1
ATOM 807 N N . GLU A 1 101 ? -4.972 5.874 -4.809 1.00 97.81 101 GLU A N 1
ATOM 808 C CA . GLU A 1 101 ? -5.046 6.457 -6.154 1.00 97.81 101 GLU A CA 1
ATOM 809 C C . GLU A 1 101 ? -3.816 7.315 -6.495 1.00 97.81 101 GLU A C 1
ATOM 811 O O . GLU A 1 101 ? -3.400 7.349 -7.653 1.00 97.81 101 GLU A O 1
ATOM 816 N N . LYS A 1 102 ? -3.117 7.868 -5.491 1.00 97.12 102 LYS A N 1
ATOM 817 C CA . LYS A 1 102 ? -1.784 8.488 -5.666 1.00 97.12 102 LYS A CA 1
ATOM 818 C C . LYS A 1 102 ? -0.743 7.540 -6.291 1.00 97.12 102 LYS A C 1
ATOM 820 O O . LYS A 1 102 ? 0.238 8.006 -6.866 1.00 97.12 102 LYS A O 1
ATOM 825 N N . LEU A 1 103 ? -0.936 6.222 -6.193 1.00 97.94 103 LEU A N 1
ATOM 826 C CA . LEU A 1 103 ? -0.032 5.202 -6.735 1.00 97.94 103 LEU A CA 1
ATOM 827 C C . LEU A 1 103 ? -0.402 4.733 -8.149 1.00 97.94 103 LEU A C 1
ATOM 829 O O . LEU A 1 103 ? 0.317 3.904 -8.703 1.00 97.94 103 LEU A O 1
ATOM 833 N N . GLU A 1 104 ? -1.477 5.244 -8.763 1.00 98.12 104 GLU A N 1
ATOM 834 C CA . GLU A 1 104 ? -1.926 4.808 -10.097 1.00 98.12 104 GLU A CA 1
ATOM 835 C C . GLU A 1 104 ? -0.815 4.800 -11.170 1.00 98.12 104 GLU A C 1
ATOM 837 O O . GLU A 1 104 ? -0.760 3.842 -11.953 1.00 98.12 104 GLU A O 1
ATOM 842 N N . PRO A 1 105 ? 0.111 5.783 -11.233 1.00 98.12 105 PRO A N 1
ATOM 843 C CA . PRO A 1 105 ? 1.184 5.761 -12.229 1.00 98.12 105 PRO A CA 1
ATOM 844 C C . PRO A 1 105 ? 2.074 4.508 -12.171 1.00 98.12 105 PRO A C 1
ATOM 846 O O . PRO A 1 105 ? 2.674 4.136 -13.176 1.00 98.12 105 PRO A O 1
ATOM 849 N N . LEU A 1 106 ? 2.133 3.811 -11.031 1.00 98.38 106 LEU A N 1
ATOM 850 C CA . LEU A 1 106 ? 2.971 2.622 -10.865 1.00 98.38 106 LEU A CA 1
ATOM 851 C C . LEU A 1 106 ? 2.466 1.405 -11.646 1.00 98.38 106 LEU A C 1
ATOM 853 O O . LEU A 1 106 ? 3.240 0.478 -11.859 1.00 98.38 106 LEU A O 1
ATOM 857 N N . LYS A 1 107 ? 1.226 1.400 -12.156 1.00 98.56 107 LYS A N 1
ATOM 858 C CA . LYS A 1 107 ? 0.746 0.315 -13.037 1.00 98.56 107 LYS A CA 1
ATOM 859 C C . LYS A 1 107 ? 1.626 0.117 -14.282 1.00 98.56 107 LYS A C 1
ATOM 861 O O . LYS A 1 107 ? 1.691 -0.989 -14.811 1.00 98.56 107 LYS A O 1
ATOM 866 N N . ASP A 1 108 ? 2.344 1.156 -14.703 1.00 98.69 108 ASP A N 1
ATOM 867 C CA . ASP A 1 108 ? 3.234 1.152 -15.869 1.00 98.69 108 ASP A CA 1
ATOM 868 C C . ASP A 1 108 ? 4.729 1.051 -15.486 1.00 98.69 108 ASP A C 1
ATOM 870 O O . ASP A 1 108 ? 5.607 1.163 -16.338 1.00 98.69 108 ASP A O 1
ATOM 874 N N . PHE A 1 109 ? 5.045 0.839 -14.203 1.00 98.19 109 PHE A N 1
ATOM 875 C CA . PHE A 1 109 ? 6.416 0.801 -13.693 1.00 98.19 109 PHE A CA 1
ATOM 876 C C . PHE A 1 109 ? 7.114 -0.535 -13.979 1.00 98.19 109 PHE A C 1
ATOM 878 O O . PHE A 1 109 ? 6.561 -1.605 -13.738 1.00 98.19 109 PHE A O 1
ATOM 885 N N . THR A 1 110 ? 8.364 -0.493 -14.447 1.00 97.50 110 THR A N 1
ATOM 886 C CA . THR A 1 110 ? 9.096 -1.695 -14.892 1.00 97.50 110 THR A CA 1
ATOM 887 C C . THR A 1 110 ? 10.480 -1.864 -14.267 1.00 97.50 110 THR A C 1
ATOM 889 O O . THR A 1 110 ? 11.203 -2.781 -14.656 1.00 97.50 110 THR A O 1
ATOM 892 N N . GLU A 1 111 ? 10.888 -1.030 -13.304 1.00 96.00 111 GLU A N 1
ATOM 893 C CA . GLU A 1 111 ? 12.299 -0.953 -12.876 1.00 96.00 111 GLU A CA 1
ATOM 894 C C . GLU A 1 111 ? 12.739 -2.030 -11.873 1.00 96.00 111 GLU A C 1
ATOM 896 O O . GLU A 1 111 ? 13.891 -2.481 -11.919 1.00 96.00 111 GLU A O 1
ATOM 901 N N . HIS A 1 112 ? 11.846 -2.488 -10.991 1.00 96.19 112 HIS A N 1
ATOM 902 C CA . HIS A 1 112 ? 12.142 -3.541 -10.013 1.00 96.19 112 HIS A CA 1
ATOM 903 C C . HIS A 1 112 ? 10.933 -4.425 -9.689 1.00 96.19 112 HIS A C 1
ATOM 905 O O . HIS A 1 112 ? 9.785 -4.088 -9.974 1.00 96.19 112 HIS A O 1
ATOM 911 N N . HIS A 1 113 ? 11.205 -5.599 -9.117 1.00 97.19 113 HIS A N 1
ATOM 912 C CA . HIS A 1 113 ? 10.194 -6.631 -8.873 1.00 97.19 113 HIS A CA 1
ATOM 913 C C . HIS A 1 113 ? 9.188 -6.294 -7.766 1.00 97.19 113 HIS A C 1
ATOM 915 O O . HIS A 1 113 ? 8.109 -6.883 -7.721 1.00 97.19 113 HIS A O 1
ATOM 921 N N . ASP A 1 114 ? 9.503 -5.317 -6.915 1.00 98.12 114 ASP A N 1
ATOM 922 C CA . ASP A 1 114 ? 8.647 -4.923 -5.792 1.00 98.12 114 ASP A CA 1
ATOM 923 C C . ASP A 1 114 ? 7.359 -4.206 -6.212 1.00 98.12 114 ASP A C 1
ATOM 925 O O . ASP A 1 114 ? 6.570 -3.806 -5.357 1.00 98.12 114 ASP A O 1
ATOM 929 N N . LEU A 1 115 ? 7.084 -4.104 -7.518 1.00 98.56 115 LEU A N 1
ATOM 930 C CA . LEU A 1 115 ? 5.804 -3.621 -8.027 1.00 98.56 115 LEU A CA 1
ATOM 931 C C . LEU A 1 115 ? 4.607 -4.351 -7.392 1.00 98.56 115 LEU A C 1
ATOM 933 O O . LEU A 1 115 ? 3.553 -3.753 -7.183 1.00 98.56 115 LEU A O 1
ATOM 937 N N . GLY A 1 116 ? 4.783 -5.624 -7.021 1.00 98.19 116 GLY A N 1
ATOM 938 C CA . GLY A 1 116 ? 3.800 -6.369 -6.236 1.00 98.19 116 GLY A CA 1
ATOM 939 C C . GLY A 1 116 ? 3.496 -5.720 -4.880 1.00 98.19 116 GLY A C 1
ATOM 940 O O . GLY A 1 116 ? 2.329 -5.519 -4.559 1.00 98.19 116 GLY A O 1
ATOM 941 N N . PHE A 1 117 ? 4.508 -5.324 -4.104 1.00 98.62 117 PHE A N 1
ATOM 942 C CA . PHE A 1 117 ? 4.291 -4.603 -2.843 1.00 98.62 117 PHE A CA 1
ATOM 943 C C . PHE A 1 117 ? 3.653 -3.236 -3.074 1.00 98.62 117 PHE A C 1
ATOM 945 O O . PHE A 1 117 ? 2.769 -2.822 -2.329 1.00 98.62 117 PHE A O 1
ATOM 952 N N . MET A 1 118 ? 4.059 -2.551 -4.138 1.00 98.69 118 MET A N 1
ATOM 953 C CA . MET A 1 118 ? 3.568 -1.215 -4.457 1.00 98.69 118 MET A CA 1
ATOM 954 C C . MET A 1 118 ? 2.085 -1.228 -4.852 1.00 98.69 118 MET A C 1
ATOM 956 O O . MET A 1 118 ? 1.314 -0.420 -4.337 1.00 98.69 118 MET A O 1
ATOM 960 N N . MET A 1 119 ? 1.674 -2.162 -5.717 1.00 98.75 119 MET A N 1
ATOM 961 C CA . MET A 1 119 ? 0.329 -2.204 -6.310 1.00 98.75 119 MET A CA 1
ATOM 962 C C . MET A 1 119 ? -0.616 -3.191 -5.626 1.00 98.75 119 MET A C 1
ATOM 964 O O . MET A 1 119 ? -1.793 -2.895 -5.441 1.00 98.75 119 MET A O 1
ATOM 968 N N . TYR A 1 120 ? -0.148 -4.374 -5.231 1.00 98.75 120 TYR A N 1
ATOM 969 C CA . TYR A 1 120 ? -1.031 -5.404 -4.678 1.00 98.75 120 TYR A CA 1
ATOM 970 C C . TYR A 1 120 ? -1.397 -5.128 -3.213 1.00 98.75 120 TYR A C 1
ATOM 972 O O . TYR A 1 120 ? -2.530 -5.377 -2.809 1.00 98.75 120 TYR A O 1
ATOM 980 N N . CYS A 1 121 ? -0.492 -4.535 -2.422 1.00 98.75 121 CYS A N 1
ATOM 981 C CA . CYS A 1 121 ? -0.830 -4.089 -1.064 1.00 98.75 121 CYS A CA 1
ATOM 982 C C . CYS A 1 121 ? -1.799 -2.894 -1.059 1.00 98.75 121 CYS A C 1
ATOM 984 O O . CYS A 1 121 ? -2.565 -2.744 -0.107 1.00 98.75 121 CYS A O 1
ATOM 986 N N . SER A 1 122 ? -1.788 -2.068 -2.111 1.00 98.75 122 SER A N 1
ATOM 987 C CA . SER A 1 122 ? -2.640 -0.884 -2.262 1.00 98.75 122 SER A CA 1
ATOM 988 C C . SER A 1 122 ? -3.918 -1.213 -3.049 1.00 98.75 122 SER A C 1
ATOM 990 O O . SER A 1 122 ? -4.941 -1.558 -2.456 1.00 98.75 122 SER A O 1
ATOM 992 N N . PHE A 1 123 ? -3.857 -1.200 -4.382 1.00 98.88 123 PHE A N 1
ATOM 993 C CA . PHE A 1 123 ? -4.973 -1.482 -5.286 1.00 98.88 123 PHE A CA 1
ATOM 994 C C . PHE A 1 123 ? -5.564 -2.882 -5.105 1.00 98.88 123 PHE A C 1
ATOM 996 O O . PHE A 1 123 ? -6.768 -3.052 -5.288 1.00 98.88 123 PHE A O 1
ATOM 1003 N N . GLY A 1 124 ? -4.766 -3.881 -4.707 1.00 98.81 124 GLY A N 1
ATOM 1004 C CA . GLY A 1 124 ? -5.278 -5.227 -4.416 1.00 98.81 124 GLY A CA 1
ATOM 1005 C C . GLY A 1 124 ? -6.273 -5.226 -3.256 1.00 98.81 124 GLY A C 1
ATOM 1006 O O . GLY A 1 124 ? -7.359 -5.800 -3.361 1.00 98.81 124 GLY A O 1
ATOM 1007 N N . ASN A 1 125 ? -5.949 -4.507 -2.179 1.00 98.88 125 ASN A N 1
ATOM 1008 C CA . ASN A 1 125 ? -6.866 -4.304 -1.060 1.00 98.88 125 ASN A CA 1
ATOM 1009 C C . ASN A 1 125 ? -8.046 -3.401 -1.431 1.00 98.88 125 ASN A C 1
ATOM 1011 O O . ASN A 1 125 ? -9.173 -3.700 -1.036 1.00 98.88 125 ASN A O 1
ATOM 1015 N N . ALA A 1 126 ? -7.814 -2.357 -2.231 1.00 98.81 126 ALA A N 1
ATOM 1016 C CA . ALA A 1 126 ? -8.883 -1.495 -2.719 1.00 98.81 126 ALA A CA 1
ATOM 1017 C C . ALA A 1 126 ? -9.926 -2.294 -3.509 1.00 98.81 126 ALA A C 1
ATOM 1019 O O . ALA A 1 126 ? -11.097 -2.289 -3.145 1.00 98.81 126 ALA A O 1
ATOM 1020 N N . TYR A 1 127 ? -9.508 -3.071 -4.515 1.00 98.81 127 TYR A N 1
ATOM 1021 C CA . TYR A 1 127 ? -10.414 -3.913 -5.298 1.00 98.81 127 TYR A CA 1
ATOM 1022 C C . TYR A 1 127 ? -11.164 -4.921 -4.422 1.00 98.81 127 TYR A C 1
ATOM 1024 O O . TYR A 1 127 ? -12.383 -5.045 -4.526 1.00 98.81 127 TYR A O 1
ATOM 1032 N N . ARG A 1 128 ? -10.457 -5.601 -3.510 1.00 98.75 128 ARG A N 1
ATOM 1033 C CA . ARG A 1 128 ? -11.048 -6.584 -2.590 1.00 98.75 128 ARG A CA 1
ATOM 1034 C C . ARG A 1 128 ? -12.157 -5.991 -1.716 1.00 98.75 128 ARG A C 1
ATOM 1036 O O . ARG A 1 128 ? -13.124 -6.688 -1.424 1.00 98.75 128 ARG A O 1
ATOM 1043 N N . LEU A 1 129 ? -12.011 -4.738 -1.282 1.00 98.62 129 LEU A N 1
ATOM 1044 C CA . LEU A 1 129 ? -12.917 -4.095 -0.324 1.00 98.62 129 LEU A CA 1
ATOM 1045 C C . LEU A 1 129 ? -13.971 -3.187 -0.969 1.00 98.62 129 LEU A C 1
ATOM 1047 O O . LEU A 1 129 ? -14.981 -2.893 -0.327 1.00 98.62 129 LEU A O 1
ATOM 1051 N N . THR A 1 130 ? -13.764 -2.725 -2.204 1.00 98.25 130 THR A N 1
ATOM 1052 C CA . THR A 1 130 ? -14.718 -1.852 -2.911 1.00 98.25 130 THR A CA 1
ATOM 1053 C C . THR A 1 130 ? -15.433 -2.537 -4.067 1.00 98.25 130 THR A C 1
ATOM 1055 O O . THR A 1 130 ? -16.524 -2.103 -4.425 1.00 98.25 130 THR A O 1
ATOM 1058 N N . GLY A 1 131 ? -14.839 -3.575 -4.660 1.00 98.25 131 GLY A N 1
ATOM 1059 C CA . GLY A 1 131 ? -15.321 -4.179 -5.902 1.00 98.25 131 GLY A CA 1
ATOM 1060 C C . GLY A 1 131 ? -15.175 -3.279 -7.136 1.00 98.25 131 GLY A C 1
ATOM 1061 O O . GLY A 1 131 ? -15.718 -3.616 -8.186 1.00 98.25 131 GLY A O 1
ATOM 1062 N N . ASP A 1 132 ? -14.466 -2.147 -7.039 1.00 98.31 132 ASP A N 1
ATOM 1063 C CA . ASP A 1 132 ? -14.294 -1.220 -8.162 1.00 98.31 132 ASP A CA 1
ATOM 1064 C C . ASP A 1 132 ? -13.417 -1.848 -9.252 1.00 98.31 132 ASP A C 1
ATOM 1066 O O . ASP A 1 132 ? -12.211 -2.050 -9.088 1.00 98.31 132 ASP A O 1
ATOM 1070 N N . VAL A 1 133 ? -14.040 -2.149 -10.390 1.00 98.12 133 VAL A N 1
ATOM 1071 C CA . VAL A 1 133 ? -13.404 -2.829 -11.522 1.00 98.12 133 VAL A CA 1
ATOM 1072 C C . VAL A 1 133 ? -12.231 -2.047 -12.117 1.00 98.12 133 VAL A C 1
ATOM 1074 O O . VAL A 1 133 ? -11.324 -2.673 -12.659 1.00 98.12 133 VAL A O 1
ATOM 1077 N N . ARG A 1 134 ? -12.163 -0.720 -11.940 1.00 98.19 134 ARG A N 1
ATOM 1078 C CA . ARG A 1 134 ? -11.010 0.081 -12.390 1.00 98.19 134 ARG A CA 1
ATOM 1079 C C . ARG A 1 134 ? -9.721 -0.372 -11.706 1.00 98.19 134 ARG A C 1
ATOM 1081 O O . ARG A 1 134 ? -8.683 -0.503 -12.348 1.00 98.19 134 ARG A O 1
ATOM 1088 N N . TYR A 1 135 ? -9.789 -0.693 -10.412 1.00 98.69 135 TYR A N 1
ATOM 1089 C CA . TYR A 1 135 ? -8.631 -1.175 -9.657 1.00 98.69 135 TYR A CA 1
ATOM 1090 C C . TYR A 1 135 ? -8.171 -2.555 -10.132 1.00 98.69 135 TYR A C 1
ATOM 1092 O O . TYR A 1 135 ? -6.971 -2.823 -10.159 1.00 98.69 135 TYR A O 1
ATOM 1100 N N . LYS A 1 136 ? -9.095 -3.415 -10.579 1.00 98.50 136 LYS A N 1
ATOM 1101 C CA . LYS A 1 136 ? -8.741 -4.679 -11.239 1.00 98.50 136 LYS A CA 1
ATOM 1102 C C . LYS A 1 136 ? -7.962 -4.426 -12.529 1.00 98.50 136 LYS A C 1
ATOM 1104 O O . LYS A 1 136 ? -6.943 -5.080 -12.744 1.00 98.50 136 LYS A O 1
ATOM 1109 N N . ASP A 1 137 ? -8.400 -3.483 -13.357 1.00 98.56 137 ASP A N 1
ATOM 1110 C CA . ASP A 1 137 ? -7.714 -3.161 -14.612 1.00 98.56 137 ASP A CA 1
ATOM 1111 C C . ASP A 1 137 ? -6.303 -2.611 -14.356 1.00 98.56 137 ASP A C 1
ATOM 1113 O O . ASP A 1 137 ? -5.343 -3.032 -15.007 1.00 98.56 137 ASP A O 1
ATOM 1117 N N . TYR A 1 138 ? -6.140 -1.764 -13.334 1.00 98.75 138 TYR A N 1
ATOM 1118 C CA . TYR A 1 138 ? -4.828 -1.267 -12.906 1.00 98.75 138 TYR A CA 1
ATOM 1119 C C . TYR A 1 138 ? -3.909 -2.388 -12.407 1.00 98.75 138 TYR A C 1
ATOM 1121 O O . TYR A 1 138 ? -2.723 -2.404 -12.735 1.00 98.75 138 TYR A O 1
ATOM 1129 N N . LEU A 1 139 ? -4.441 -3.361 -11.662 1.00 98.81 139 LEU A N 1
ATOM 1130 C CA . LEU A 1 139 ? -3.685 -4.530 -11.203 1.00 98.81 139 LEU A CA 1
ATOM 1131 C C . LEU A 1 139 ? -3.262 -5.439 -12.359 1.00 98.81 139 LEU A C 1
ATOM 1133 O O . LEU A 1 139 ? -2.134 -5.928 -12.370 1.00 98.81 139 LEU A O 1
ATOM 1137 N N . VAL A 1 140 ? -4.137 -5.656 -13.344 1.00 98.81 140 VAL A N 1
ATOM 1138 C CA . VAL A 1 140 ? -3.798 -6.422 -14.552 1.00 98.81 140 VAL A CA 1
ATOM 1139 C C . VAL A 1 140 ? -2.697 -5.715 -15.340 1.00 98.81 140 VAL A C 1
ATOM 1141 O O . VAL A 1 140 ? -1.766 -6.374 -15.806 1.00 98.81 140 VAL A O 1
ATOM 1144 N N . GLN A 1 141 ? -2.763 -4.388 -15.464 1.00 98.88 141 GLN A N 1
ATOM 1145 C CA . GLN A 1 141 ? -1.712 -3.603 -16.109 1.00 98.88 141 GLN A CA 1
ATOM 1146 C C . GLN A 1 141 ? -0.384 -3.692 -15.339 1.00 98.88 141 GLN A C 1
ATOM 1148 O O . GLN A 1 141 ? 0.635 -4.031 -15.936 1.00 98.88 141 GLN A O 1
ATOM 1153 N N . ALA A 1 142 ? -0.399 -3.534 -14.012 1.00 98.81 142 ALA A N 1
ATOM 1154 C CA . ALA A 1 142 ? 0.785 -3.724 -13.171 1.00 98.81 142 ALA A CA 1
ATOM 1155 C C . ALA A 1 142 ? 1.385 -5.133 -13.310 1.00 98.81 142 ALA A C 1
ATOM 1157 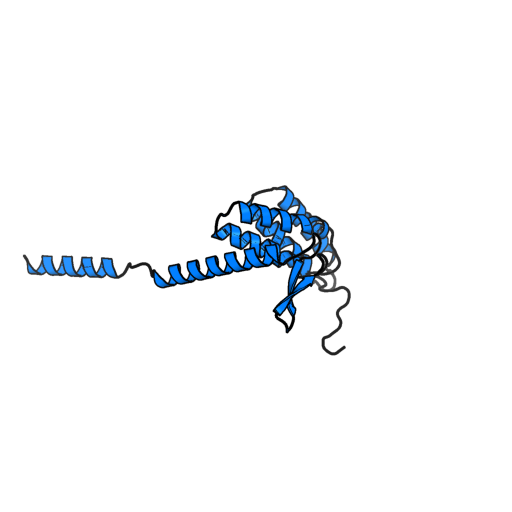O O . ALA A 1 142 ? 2.601 -5.293 -13.401 1.00 98.81 142 ALA A O 1
ATOM 1158 N N . ALA A 1 143 ? 0.545 -6.169 -13.378 1.00 98.81 143 ALA A N 1
ATOM 1159 C CA . ALA A 1 143 ? 0.997 -7.542 -13.584 1.00 98.81 143 ALA A CA 1
ATOM 1160 C C . ALA A 1 143 ? 1.670 -7.727 -14.954 1.00 98.81 143 ALA A C 1
ATOM 1162 O O . ALA A 1 143 ? 2.696 -8.406 -15.040 1.00 98.81 143 ALA A O 1
ATOM 1163 N N . LYS A 1 144 ? 1.151 -7.090 -16.016 1.00 98.81 144 LYS A N 1
ATOM 1164 C CA . LYS A 1 144 ? 1.815 -7.060 -17.330 1.00 98.81 144 LYS A CA 1
ATOM 1165 C C . LYS A 1 144 ? 3.180 -6.384 -17.226 1.00 98.81 144 LYS A C 1
ATOM 1167 O O . LYS A 1 144 ? 4.164 -6.987 -17.652 1.00 98.81 144 LYS A O 1
ATOM 1172 N N . SER A 1 145 ? 3.261 -5.211 -16.600 1.00 98.75 145 SER A N 1
ATOM 1173 C CA . SER A 1 145 ? 4.518 -4.482 -16.387 1.00 98.75 145 SER A CA 1
ATOM 1174 C C . SER A 1 145 ? 5.543 -5.325 -15.621 1.00 98.75 145 SER A C 1
ATOM 1176 O O . SER A 1 145 ? 6.667 -5.497 -16.092 1.00 98.75 145 SER A O 1
ATOM 1178 N N . LEU A 1 146 ? 5.147 -5.971 -14.518 1.00 98.62 146 LEU A N 1
ATOM 1179 C CA . LEU A 1 146 ? 6.015 -6.880 -13.759 1.00 98.62 146 LEU A CA 1
ATOM 1180 C C . LEU A 1 146 ? 6.469 -8.087 -14.595 1.00 98.62 146 LEU A C 1
ATOM 1182 O O . LEU A 1 146 ? 7.634 -8.480 -14.527 1.00 98.62 146 LEU A O 1
ATOM 1186 N N . SER A 1 147 ? 5.577 -8.662 -15.409 1.00 98.56 147 SER A N 1
ATOM 1187 C CA . SER A 1 147 ? 5.888 -9.837 -16.233 1.00 98.56 147 SER A CA 1
ATOM 1188 C C . SER A 1 147 ? 6.985 -9.578 -17.272 1.00 98.56 147 SER A C 1
ATOM 1190 O O . SER A 1 147 ? 7.717 -10.504 -17.618 1.00 98.56 147 SER A O 1
ATOM 1192 N N . THR A 1 148 ? 7.178 -8.322 -17.704 1.00 98.31 148 THR A N 1
ATOM 1193 C CA . THR A 1 148 ? 8.279 -7.948 -18.616 1.00 98.31 148 THR A CA 1
ATOM 1194 C C . THR A 1 148 ? 9.663 -8.213 -18.022 1.00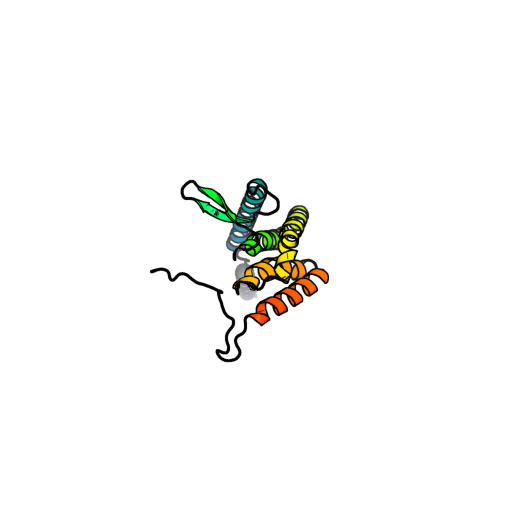 98.31 148 THR A C 1
ATOM 1196 O O . THR A 1 148 ? 10.639 -8.346 -18.756 1.00 98.31 148 THR A O 1
ATOM 1199 N N . ARG A 1 149 ? 9.755 -8.340 -16.692 1.00 97.50 149 ARG A N 1
ATOM 1200 C CA . ARG A 1 149 ? 11.002 -8.611 -15.970 1.00 97.50 149 ARG A CA 1
ATOM 1201 C C . ARG A 1 149 ? 11.369 -10.097 -15.917 1.00 97.50 149 ARG A C 1
ATOM 1203 O O . ARG A 1 149 ? 12.414 -10.431 -15.359 1.00 97.50 149 ARG A O 1
ATOM 1210 N N . PHE A 1 150 ? 10.535 -10.995 -16.442 1.00 98.25 150 PHE A N 1
ATOM 1211 C CA . PHE A 1 150 ? 10.836 -12.425 -16.511 1.00 98.25 150 PHE A CA 1
ATOM 1212 C C . PHE A 1 150 ? 11.893 -12.722 -17.584 1.00 98.25 150 PHE A C 1
ATOM 1214 O O . PHE A 1 150 ? 11.668 -12.488 -18.772 1.00 98.25 150 PHE A O 1
ATOM 1221 N N . ASP A 1 151 ? 13.031 -13.294 -17.183 1.00 97.62 151 ASP A N 1
ATOM 1222 C CA . ASP A 1 151 ? 14.038 -13.794 -18.121 1.00 97.62 151 ASP A CA 1
ATOM 1223 C C . ASP A 1 151 ? 13.784 -15.280 -18.405 1.00 97.62 151 ASP A C 1
ATOM 1225 O O . ASP A 1 151 ? 13.951 -16.134 -17.533 1.00 97.62 151 ASP A O 1
ATOM 1229 N N . LYS A 1 152 ? 13.413 -15.601 -19.651 1.00 97.75 152 LYS A N 1
ATOM 1230 C CA . LYS A 1 152 ? 13.108 -16.976 -20.085 1.00 97.75 152 LYS A CA 1
ATOM 1231 C C . LYS A 1 152 ? 14.296 -17.938 -19.997 1.00 97.75 152 LYS A C 1
ATOM 1233 O O . LYS A 1 152 ? 14.072 -19.138 -19.897 1.00 97.75 152 LYS A O 1
ATOM 1238 N N . ARG A 1 153 ? 15.536 -17.447 -20.069 1.00 97.94 153 ARG A N 1
ATOM 1239 C CA . ARG A 1 153 ? 16.745 -18.288 -20.016 1.00 97.94 153 ARG A CA 1
ATOM 1240 C C . ARG A 1 153 ? 17.048 -18.709 -18.585 1.00 97.94 153 ARG A C 1
ATOM 1242 O O . ARG A 1 153 ? 17.484 -19.829 -18.359 1.00 97.94 153 ARG A O 1
ATOM 1249 N N . VAL A 1 154 ? 16.818 -17.798 -17.640 1.00 97.31 154 VAL A N 1
ATOM 1250 C CA . VAL A 1 154 ? 17.012 -18.045 -16.205 1.00 97.31 154 VAL A CA 1
ATOM 1251 C C . VAL A 1 154 ? 15.790 -18.738 -15.596 1.00 97.31 154 VAL A C 1
ATOM 1253 O O . VAL A 1 154 ? 15.930 -19.511 -14.657 1.00 97.31 154 VAL A O 1
ATOM 1256 N N . GLY A 1 155 ? 14.593 -18.468 -16.125 1.00 97.56 155 GLY A N 1
ATOM 1257 C CA . GLY A 1 155 ? 13.333 -18.961 -15.570 1.00 97.56 155 GLY A CA 1
ATOM 1258 C C . GLY A 1 155 ? 12.858 -18.174 -14.346 1.00 97.56 155 GLY A C 1
ATOM 1259 O O . GLY A 1 155 ? 12.065 -18.692 -13.565 1.00 97.56 155 GLY A O 1
ATOM 1260 N N . CYS A 1 156 ? 13.322 -16.932 -14.175 1.00 98.06 156 CYS A N 1
ATOM 1261 C CA . CYS A 1 156 ? 13.055 -16.110 -12.992 1.00 98.06 156 CYS A CA 1
ATOM 1262 C C . CYS A 1 156 ? 12.724 -14.656 -13.354 1.00 98.06 156 CYS A C 1
ATOM 1264 O O . CYS A 1 156 ? 13.148 -14.135 -14.386 1.00 98.06 156 CYS A O 1
ATOM 1266 N N . ILE A 1 157 ? 12.006 -13.977 -12.456 1.00 97.75 157 ILE A N 1
ATOM 1267 C CA . ILE A 1 157 ? 11.801 -12.523 -12.506 1.00 97.75 157 ILE A CA 1
ATOM 1268 C C . ILE A 1 157 ? 13.070 -11.825 -12.009 1.00 97.75 157 ILE A C 1
ATOM 1270 O O . ILE A 1 157 ? 13.558 -12.117 -10.918 1.00 97.75 157 ILE A O 1
ATOM 1274 N N . LYS A 1 158 ? 13.591 -10.873 -12.788 1.00 95.88 158 LYS A N 1
ATOM 1275 C CA . LYS A 1 158 ? 14.733 -10.044 -12.391 1.00 95.88 158 LYS A CA 1
ATOM 1276 C C . LYS A 1 158 ? 14.341 -9.117 -11.238 1.00 95.88 158 LYS A C 1
ATOM 1278 O O . LYS A 1 158 ? 13.473 -8.257 -11.404 1.00 95.88 158 LYS A O 1
ATOM 1283 N N . SER A 1 159 ? 15.026 -9.235 -10.099 1.00 95.31 159 SER A N 1
ATOM 1284 C CA . SER A 1 159 ? 14.735 -8.428 -8.907 1.00 95.31 159 SER A CA 1
ATOM 1285 C C . SER A 1 159 ? 14.972 -6.936 -9.154 1.00 95.31 159 SER A C 1
ATOM 1287 O O . SER A 1 159 ? 14.020 -6.174 -9.294 1.00 95.31 159 SER A O 1
ATOM 1289 N N . TRP A 1 160 ? 16.229 -6.529 -9.343 1.00 94.50 160 TRP A N 1
ATOM 1290 C CA . TRP A 1 160 ? 16.633 -5.129 -9.526 1.00 94.50 160 TRP A CA 1
ATOM 1291 C C . TRP A 1 160 ? 17.541 -4.970 -10.748 1.00 94.50 160 TRP A C 1
ATOM 1293 O O . TRP A 1 160 ? 18.244 -5.904 -11.137 1.00 94.50 160 TRP A O 1
ATOM 1303 N N . ASN A 1 161 ? 17.502 -3.798 -11.392 1.00 90.06 161 ASN A N 1
ATOM 1304 C CA . ASN A 1 161 ? 18.335 -3.512 -12.567 1.00 90.06 161 ASN A CA 1
ATOM 1305 C C . ASN A 1 161 ? 19.819 -3.388 -12.213 1.00 90.06 161 ASN A C 1
ATOM 1307 O O . ASN A 1 161 ? 20.663 -3.911 -12.941 1.00 90.06 161 ASN A O 1
ATOM 1311 N N . SER A 1 162 ? 20.102 -2.774 -11.070 1.00 83.75 162 SER A N 1
ATOM 1312 C CA . SER A 1 162 ? 21.389 -2.788 -10.394 1.00 83.75 162 SER A CA 1
ATOM 1313 C C . SER A 1 162 ? 21.141 -3.002 -8.905 1.00 83.75 162 SER A C 1
ATOM 1315 O O . SER A 1 162 ? 20.150 -2.531 -8.348 1.00 83.75 162 SER A O 1
ATOM 1317 N N . PHE A 1 163 ? 22.027 -3.748 -8.261 1.00 69.06 163 PHE A N 1
ATOM 1318 C CA . PHE A 1 163 ? 22.007 -3.926 -6.819 1.00 69.06 163 PHE A CA 1
ATOM 1319 C C . PHE A 1 163 ? 23.436 -3.748 -6.332 1.00 69.06 163 PHE A C 1
ATOM 1321 O O . PHE A 1 163 ? 24.335 -4.443 -6.804 1.00 69.06 163 PHE A O 1
ATOM 1328 N N . LYS A 1 164 ? 23.666 -2.792 -5.428 1.00 64.88 164 LYS A N 1
ATOM 1329 C CA . LYS A 1 164 ? 24.933 -2.753 -4.699 1.00 64.88 164 LYS A CA 1
ATOM 1330 C C . LYS A 1 164 ? 24.856 -3.835 -3.637 1.00 64.88 164 LYS A C 1
ATOM 1332 O O . LYS A 1 164 ? 23.971 -3.790 -2.785 1.00 64.88 164 LYS A O 1
ATOM 1337 N N . SER A 1 165 ? 25.748 -4.815 -3.712 1.00 63.91 165 SER A N 1
ATOM 1338 C CA . SER A 1 165 ? 25.910 -5.777 -2.634 1.00 63.91 165 SER A CA 1
ATOM 1339 C C . SER A 1 165 ? 26.217 -5.059 -1.328 1.00 63.91 165 SER A C 1
ATOM 1341 O O . SER A 1 165 ? 26.783 -3.966 -1.300 1.00 63.91 165 SER A O 1
ATOM 1343 N N . TRP A 1 166 ? 25.842 -5.700 -0.226 1.00 63.16 166 TRP A N 1
ATOM 1344 C CA . TRP A 1 166 ? 26.020 -5.142 1.110 1.00 63.16 166 TRP A CA 1
ATOM 1345 C C . TRP A 1 166 ? 27.501 -4.859 1.441 1.00 63.16 166 TRP A C 1
ATOM 1347 O O . TRP A 1 166 ? 27.797 -3.990 2.251 1.00 63.16 166 TRP A O 1
ATOM 1357 N N . HIS A 1 167 ? 28.432 -5.542 0.770 1.00 65.94 167 HIS A N 1
ATOM 1358 C CA . HIS A 1 167 ? 29.882 -5.384 0.921 1.00 65.94 167 HIS A CA 1
ATOM 1359 C C . HIS A 1 167 ? 30.542 -4.424 -0.092 1.00 65.94 167 HIS A C 1
ATOM 1361 O O . HIS A 1 167 ? 31.768 -4.383 -0.163 1.00 65.94 167 HIS A O 1
ATOM 1367 N N . GLY A 1 168 ? 29.760 -3.658 -0.864 1.00 48.56 168 GLY A N 1
ATOM 1368 C CA . GLY A 1 168 ? 30.278 -2.963 -2.054 1.00 48.56 168 GLY A CA 1
ATOM 1369 C C . GLY A 1 168 ? 30.671 -3.950 -3.139 1.00 48.56 168 GLY A C 1
ATOM 1370 O O . GLY A 1 168 ? 31.545 -3.588 -3.949 1.00 48.56 168 GLY A O 1
#

Secondary structure (DSSP, 8-state):
-HHHHHHHHHHHHHHHHHT---HHHHHHHHHHHHHHHHHHHHHHHH--STTEEEEEE-TTS-EEEEETTSS-TTHHHHHHHHHHHHH--HHHHHHHHHHHHTTGGGGG--SBTTHHHHHIIIIIHHHHHH--HHHHHHHHHHHHHHHTTEETTTTEE--BSS---TT-

pLDDT: mean 90.19, std 13.83, range [48.56, 98.88]

Foldseek 3Di:
DVVVVVVVVVVVVVVVVVPDDPVVVVVVVVVVLVVLLVVLVVVVVLDDDLFWAFDDADPVRHTDTDGLPDLARLQSLLSLLVSCVVPVDVVSVVVSVSSLVSNLVLLQPQFFLSLCSSLCSRLVSVCVPPVPVVSVVSVVSSVVSQVVQQDPVVRDRDGGPDDDPPVD

Radius of gyration: 24.12 Å; chains: 1; bounding box: 66×57×63 Å

Sequence (168 aa):
MMKRFFGAVAVLCIVLTAFRKNNSEEAFIQQNLQFAGRQINLMLKEVKGDSVFPRTTNAQGKLVSTSMYDWTPGFFPGSLWYSYEFSKDPAMKTQAIEWTEKLEPLKDFTEHHDLGFMMYCSFGNAYRLTGDVRYKDYLVQAAKSLSTRFDKRVGCIKSWNSFKSWHG